Protein AF-C7N291-F1 (afdb_monomer)

Mean predicted aligned error: 10.82 Å

Sequence (152 aa):
MIVDETKTCSDINACLDSSVVAMRVAGKDEAHGIVRAGGRLFSVSFSIGKQPQLIVHPPACVATGARRSFVLGCAERCSKDPAWFGMWMDPKDGELVYNVRLSDVSTDSFDRAAKAAIEFLGKNWDEIIGLATAPAASDPEDDEVALLSTLF

Structure (mmCIF, N/CA/C/O backbone):
data_AF-C7N291-F1
#
_entry.id   AF-C7N291-F1
#
loop_
_atom_site.group_PDB
_atom_site.id
_atom_site.type_symbol
_atom_site.label_atom_id
_atom_site.label_alt_id
_atom_site.label_comp_id
_atom_site.label_asym_id
_atom_site.label_entity_id
_atom_site.label_seq_id
_atom_site.pdbx_PDB_ins_code
_atom_site.Cartn_x
_atom_site.Cartn_y
_atom_site.Cartn_z
_atom_site.occupancy
_atom_site.B_iso_or_equiv
_atom_site.auth_seq_id
_atom_site.auth_comp_id
_atom_site.auth_asym_id
_atom_site.auth_atom_id
_atom_site.pdbx_PDB_model_num
ATOM 1 N N . MET A 1 1 ? 28.784 1.169 -8.591 1.00 37.38 1 MET A N 1
ATOM 2 C CA . MET A 1 1 ? 27.499 0.464 -8.432 1.00 37.38 1 MET A CA 1
ATOM 3 C C . MET A 1 1 ? 26.706 0.760 -9.688 1.00 37.38 1 MET A C 1
ATOM 5 O O . MET A 1 1 ? 26.359 1.913 -9.900 1.00 37.38 1 MET A O 1
ATOM 9 N N . ILE A 1 2 ? 26.605 -0.210 -10.593 1.00 30.62 2 ILE A N 1
ATOM 10 C CA . ILE A 1 2 ? 25.926 -0.022 -11.878 1.00 30.62 2 ILE A CA 1
ATOM 11 C C . ILE A 1 2 ? 24.445 -0.250 -11.595 1.00 30.62 2 ILE A C 1
ATOM 13 O O . ILE A 1 2 ? 24.055 -1.359 -11.243 1.00 30.62 2 ILE A O 1
ATOM 17 N N . VAL A 1 3 ? 23.661 0.823 -11.644 1.00 33.88 3 VAL A N 1
ATOM 18 C CA . VAL A 1 3 ? 22.203 0.726 -11.700 1.00 33.88 3 VAL A CA 1
ATOM 19 C C . VAL A 1 3 ? 21.897 0.150 -13.075 1.00 33.88 3 VAL A C 1
ATOM 21 O O . VAL A 1 3 ? 22.316 0.716 -14.083 1.00 33.88 3 VAL A O 1
ATOM 24 N N . ASP A 1 4 ? 21.265 -1.015 -13.122 1.00 42.97 4 ASP A N 1
ATOM 25 C CA . ASP A 1 4 ? 20.833 -1.603 -14.384 1.00 42.97 4 ASP A CA 1
ATOM 26 C C . ASP A 1 4 ? 19.621 -0.808 -14.896 1.00 42.97 4 ASP A C 1
ATOM 28 O O . ASP A 1 4 ? 18.485 -1.029 -14.484 1.00 42.97 4 ASP A O 1
ATOM 32 N N . GLU A 1 5 ? 19.880 0.191 -15.744 1.00 45.38 5 GLU A N 1
ATOM 33 C CA . GLU A 1 5 ? 18.881 1.122 -16.291 1.00 45.38 5 GLU A CA 1
ATOM 34 C C . GLU A 1 5 ? 17.946 0.486 -17.338 1.00 45.38 5 GLU A C 1
ATOM 36 O O . GLU A 1 5 ? 17.142 1.196 -17.956 1.00 45.38 5 GLU A O 1
ATOM 41 N N . THR A 1 6 ? 18.062 -0.822 -17.590 1.00 51.16 6 THR A N 1
ATOM 42 C CA . THR A 1 6 ? 17.288 -1.519 -18.628 1.00 51.16 6 THR A CA 1
ATOM 43 C C . THR A 1 6 ? 15.937 -2.042 -18.151 1.00 51.16 6 THR A C 1
ATOM 45 O O . THR A 1 6 ? 15.096 -2.383 -18.984 1.00 51.16 6 THR A O 1
ATOM 48 N N . LYS A 1 7 ? 15.694 -2.071 -16.837 1.00 58.19 7 LYS A N 1
ATOM 49 C CA . LYS A 1 7 ? 14.471 -2.651 -16.279 1.00 58.19 7 LYS A CA 1
ATOM 50 C C . LYS A 1 7 ? 13.306 -1.676 -16.248 1.00 58.19 7 LYS A C 1
ATOM 52 O O . LYS A 1 7 ? 13.477 -0.477 -16.044 1.00 58.19 7 LYS A O 1
ATOM 57 N N . THR A 1 8 ? 12.116 -2.219 -16.487 1.00 63.44 8 THR A N 1
ATOM 58 C CA . THR A 1 8 ? 10.865 -1.460 -16.615 1.00 63.44 8 THR A CA 1
ATOM 59 C C . THR A 1 8 ? 9.804 -2.042 -15.694 1.00 63.44 8 THR A C 1
ATOM 61 O O . THR A 1 8 ? 9.931 -3.160 -15.199 1.00 63.44 8 THR A O 1
ATOM 64 N N . CYS A 1 9 ? 8.688 -1.341 -15.527 1.00 62.47 9 CYS A N 1
ATOM 65 C CA . CYS A 1 9 ? 7.510 -1.867 -14.837 1.00 62.47 9 CYS A CA 1
ATOM 66 C C . CYS A 1 9 ? 7.000 -3.234 -15.314 1.00 62.47 9 CYS A C 1
ATOM 68 O O . CYS A 1 9 ? 6.272 -3.902 -14.581 1.00 62.47 9 CYS A O 1
ATOM 70 N N . SER A 1 10 ? 7.386 -3.669 -16.511 1.00 63.78 10 SER A N 1
ATOM 71 C CA . SER A 1 10 ? 7.074 -5.005 -17.018 1.00 63.78 10 SER A CA 1
ATOM 72 C C . SER A 1 10 ? 7.702 -6.119 -16.165 1.00 63.78 10 SER A C 1
ATOM 74 O O . SER A 1 10 ? 7.092 -7.175 -16.013 1.00 63.78 10 SER A O 1
ATOM 76 N N . ASP A 1 11 ? 8.871 -5.876 -15.560 1.00 64.69 11 ASP A N 1
ATOM 77 C CA . ASP A 1 11 ? 9.597 -6.856 -14.739 1.00 64.69 11 ASP A CA 1
ATOM 78 C C . ASP A 1 11 ? 8.933 -7.076 -13.369 1.00 64.69 11 ASP A C 1
ATOM 80 O O . ASP A 1 11 ? 8.936 -8.188 -12.842 1.00 64.69 11 ASP A O 1
ATOM 84 N N . ILE A 1 12 ? 8.277 -6.040 -12.831 1.00 63.50 12 ILE A N 1
ATOM 85 C CA . ILE A 1 12 ? 7.491 -6.125 -11.589 1.00 63.50 12 ILE A CA 1
ATOM 86 C C . ILE A 1 12 ? 6.303 -7.079 -11.758 1.00 63.50 12 ILE A C 1
ATOM 88 O O . ILE A 1 12 ? 5.959 -7.809 -10.825 1.00 63.50 12 ILE A O 1
ATOM 92 N N . ASN A 1 13 ? 5.692 -7.106 -12.950 1.00 60.38 13 ASN A N 1
ATOM 93 C CA . ASN A 1 13 ? 4.517 -7.937 -13.214 1.00 60.38 13 ASN A CA 1
ATOM 94 C C . ASN A 1 13 ? 4.821 -9.418 -12.965 1.00 60.38 13 ASN A C 1
ATOM 96 O O . ASN A 1 13 ? 4.105 -10.084 -12.226 1.00 60.38 13 ASN A O 1
ATOM 100 N N . ALA A 1 14 ? 5.949 -9.894 -13.497 1.00 62.25 14 ALA A N 1
ATOM 101 C CA . ALA A 1 14 ? 6.369 -11.286 -13.377 1.00 62.25 14 ALA A CA 1
ATOM 102 C C . ALA A 1 14 ? 6.622 -11.720 -11.919 1.00 62.25 14 ALA A C 1
ATOM 104 O O . ALA A 1 14 ? 6.485 -12.896 -11.589 1.00 62.25 14 ALA A O 1
ATOM 105 N N . CYS A 1 15 ? 6.982 -10.791 -11.025 1.00 64.12 15 CYS A N 1
ATOM 106 C CA . CYS A 1 15 ? 7.278 -11.104 -9.625 1.00 64.12 15 CYS A CA 1
ATOM 107 C C . CYS A 1 15 ? 6.045 -11.037 -8.708 1.00 64.12 15 CYS A C 1
ATOM 109 O O . CYS A 1 15 ? 5.976 -11.744 -7.694 1.00 64.12 15 CYS A O 1
ATOM 111 N N . LEU A 1 16 ? 5.074 -10.190 -9.058 1.00 68.62 16 LEU A N 1
ATOM 112 C CA . LEU A 1 16 ? 3.819 -10.011 -8.329 1.00 68.62 16 LEU A CA 1
ATOM 113 C C . LEU A 1 16 ? 2.653 -10.810 -8.930 1.00 68.62 16 LEU A C 1
ATOM 115 O O . LEU A 1 16 ? 1.523 -10.629 -8.486 1.00 68.62 16 LEU A O 1
ATOM 119 N N . ASP A 1 17 ? 2.910 -11.690 -9.898 1.00 67.62 17 ASP A N 1
ATOM 120 C CA . ASP A 1 17 ? 1.922 -12.382 -10.745 1.00 67.62 17 ASP A CA 1
ATOM 121 C C . ASP A 1 17 ? 0.740 -13.008 -9.972 1.00 67.62 17 ASP A C 1
ATOM 123 O O . ASP A 1 17 ? -0.398 -12.990 -10.430 1.00 67.62 17 ASP A O 1
ATOM 127 N N . SER A 1 18 ? 0.963 -13.517 -8.753 1.00 70.25 18 SER A N 1
ATOM 128 C CA . SER A 1 18 ? -0.109 -14.090 -7.917 1.00 70.25 18 SER A CA 1
ATOM 129 C C . SER A 1 18 ? -1.033 -13.052 -7.269 1.00 70.25 18 SER A C 1
ATOM 131 O O . SER A 1 18 ? -2.147 -13.370 -6.850 1.00 70.25 18 SER A O 1
ATOM 133 N N . SER A 1 19 ? -0.548 -11.824 -7.124 1.00 75.44 19 SER A N 1
ATOM 134 C CA . SER A 1 19 ? -1.240 -10.700 -6.500 1.00 75.44 19 SER A CA 1
ATOM 135 C C . SER A 1 19 ? -1.710 -9.674 -7.524 1.00 75.44 19 SER A C 1
ATOM 137 O O . SER A 1 19 ? -2.626 -8.928 -7.220 1.00 75.44 19 SER A O 1
ATOM 139 N N . VAL A 1 20 ? -1.156 -9.602 -8.732 1.00 75.94 20 VAL A N 1
ATOM 140 C CA . VAL A 1 20 ? -1.610 -8.645 -9.751 1.00 75.94 20 VAL A CA 1
ATOM 141 C C . VAL A 1 20 ? -2.819 -9.208 -10.490 1.00 75.94 20 VAL A C 1
ATOM 143 O O . VAL A 1 20 ? -2.780 -10.292 -11.057 1.00 75.94 20 VAL A O 1
ATOM 146 N N . VAL A 1 21 ? -3.921 -8.459 -10.489 1.00 80.81 21 VAL A N 1
ATOM 147 C CA . VAL A 1 21 ? -5.139 -8.805 -11.241 1.00 80.81 21 VAL A CA 1
ATOM 148 C C . VAL A 1 21 ? -5.138 -8.137 -12.608 1.00 80.81 21 VAL A C 1
ATOM 150 O O . VAL A 1 21 ? -5.545 -8.735 -13.599 1.00 80.81 21 VAL A O 1
ATOM 153 N N . ALA A 1 22 ? -4.685 -6.889 -12.659 1.00 80.19 22 ALA A N 1
ATOM 154 C CA . ALA A 1 22 ? -4.495 -6.148 -13.893 1.00 80.19 22 ALA A CA 1
ATOM 155 C C . ALA A 1 22 ? -3.393 -5.119 -13.677 1.00 80.19 22 ALA A C 1
ATOM 157 O O . ALA A 1 22 ? -3.367 -4.461 -12.642 1.00 80.19 22 ALA A O 1
ATOM 158 N N . MET A 1 23 ? -2.514 -4.933 -14.653 1.00 80.25 23 MET A N 1
ATOM 159 C CA . MET A 1 23 ? -1.528 -3.862 -14.612 1.00 80.25 23 MET A CA 1
ATOM 160 C C . MET A 1 23 ? -1.349 -3.272 -16.002 1.00 80.25 23 MET A C 1
ATOM 162 O O . MET A 1 23 ? -1.309 -3.981 -17.006 1.00 80.25 23 MET A O 1
ATOM 166 N N . ARG A 1 24 ? -1.254 -1.949 -16.049 1.00 79.88 24 ARG A N 1
ATOM 167 C CA . ARG A 1 24 ? -0.950 -1.161 -17.229 1.00 79.88 24 ARG A CA 1
ATOM 168 C C . ARG A 1 24 ? 0.319 -0.375 -16.949 1.00 79.88 24 ARG A C 1
ATOM 170 O O . ARG A 1 24 ? 0.350 0.478 -16.066 1.00 79.88 24 ARG A O 1
ATOM 177 N N . VAL A 1 25 ? 1.343 -0.635 -17.748 1.00 79.12 25 VAL A N 1
ATOM 178 C CA . VAL A 1 25 ? 2.558 0.179 -17.760 1.00 79.12 25 VAL A CA 1
ATOM 179 C C . VAL A 1 25 ? 2.207 1.559 -18.325 1.00 79.12 25 VAL A C 1
ATOM 181 O O . VAL A 1 25 ? 1.646 1.657 -19.420 1.00 79.12 25 VAL A O 1
ATOM 184 N N . ALA A 1 26 ? 2.479 2.611 -17.554 1.00 76.56 26 ALA A N 1
ATOM 185 C CA . ALA A 1 26 ? 2.226 4.003 -17.926 1.00 76.56 26 ALA A CA 1
ATOM 186 C C . ALA A 1 26 ? 3.486 4.705 -18.446 1.00 76.56 26 ALA A C 1
ATOM 188 O O . ALA A 1 26 ? 3.387 5.643 -19.235 1.00 76.56 26 ALA A O 1
ATOM 189 N N . GLY A 1 27 ? 4.666 4.211 -18.068 1.00 74.88 27 GLY A N 1
ATOM 190 C CA . GLY A 1 27 ? 5.954 4.704 -18.537 1.00 74.88 27 GLY A CA 1
ATOM 191 C C . GLY A 1 27 ? 7.089 3.737 -18.213 1.00 74.88 27 GLY A C 1
ATOM 192 O O . GLY A 1 27 ? 6.856 2.595 -17.826 1.00 74.88 27 GLY A O 1
ATOM 193 N N . LYS A 1 28 ? 8.334 4.201 -18.368 1.00 72.12 28 LYS A N 1
ATOM 194 C CA . LYS A 1 28 ? 9.521 3.394 -18.041 1.00 72.12 28 LYS A CA 1
ATOM 195 C C . LYS A 1 28 ? 9.544 2.999 -16.556 1.00 72.12 28 LYS A C 1
ATOM 197 O O . LYS A 1 28 ? 9.825 1.845 -16.241 1.00 72.12 28 LYS A O 1
ATOM 202 N N . ASP A 1 29 ? 9.159 3.943 -15.699 1.00 75.19 29 ASP A N 1
ATOM 203 C CA . ASP A 1 29 ? 9.304 3.849 -14.245 1.00 75.19 29 ASP A CA 1
ATOM 204 C C . ASP A 1 29 ? 7.959 3.883 -13.502 1.00 75.19 29 ASP A C 1
ATOM 206 O O . ASP A 1 29 ? 7.951 3.958 -12.277 1.00 75.19 29 ASP A O 1
ATOM 210 N N . GLU A 1 30 ? 6.825 3.856 -14.212 1.00 81.19 30 GLU A N 1
ATOM 211 C CA . GLU A 1 30 ? 5.495 3.927 -13.598 1.00 81.19 30 GLU A CA 1
ATOM 212 C C . GLU A 1 30 ? 4.501 2.920 -14.194 1.00 81.19 30 GLU A C 1
ATOM 214 O O . GLU A 1 30 ? 4.391 2.751 -15.416 1.00 81.19 30 GLU A O 1
ATOM 219 N N . ALA A 1 31 ? 3.739 2.273 -13.312 1.00 82.62 31 ALA A N 1
ATOM 220 C CA . ALA A 1 31 ? 2.632 1.393 -13.657 1.00 82.62 31 ALA A CA 1
ATOM 221 C C . ALA A 1 31 ? 1.418 1.671 -12.786 1.00 82.62 31 ALA A C 1
ATOM 223 O O . ALA A 1 31 ? 1.551 1.938 -11.597 1.00 82.62 31 ALA A O 1
ATOM 224 N N . HIS A 1 32 ? 0.233 1.494 -13.353 1.00 84.75 32 HIS A N 1
ATOM 225 C CA . HIS A 1 32 ? -1.019 1.507 -12.605 1.00 84.75 32 HIS A CA 1
ATOM 226 C C . HIS A 1 32 ? -1.664 0.139 -12.689 1.00 84.75 32 HIS A C 1
ATOM 228 O O . HIS A 1 32 ? -1.626 -0.511 -13.735 1.00 84.75 32 HIS A O 1
ATOM 234 N N . GLY A 1 33 ? -2.289 -0.311 -11.614 1.00 86.25 33 GLY A N 1
ATOM 235 C CA . GLY A 1 33 ? -2.875 -1.633 -11.600 1.00 86.25 33 GLY A CA 1
ATOM 236 C C . GLY A 1 33 ? -3.873 -1.860 -10.489 1.00 86.25 33 GLY A C 1
ATOM 237 O O . GLY A 1 33 ? -4.130 -1.013 -9.638 1.00 86.25 33 GLY A O 1
ATOM 238 N N . ILE A 1 34 ? -4.434 -3.057 -10.534 1.00 86.12 34 ILE A N 1
ATOM 239 C CA . ILE A 1 34 ? -5.277 -3.624 -9.506 1.00 86.12 34 ILE A CA 1
ATOM 240 C C . ILE A 1 34 ? -4.527 -4.811 -8.930 1.00 86.12 34 ILE A C 1
ATOM 242 O O . ILE A 1 34 ? -4.199 -5.758 -9.652 1.00 86.12 34 ILE A O 1
ATOM 246 N N . VAL A 1 35 ? -4.290 -4.774 -7.625 1.00 86.25 35 VAL A N 1
ATOM 247 C CA . VAL A 1 35 ? -3.681 -5.881 -6.887 1.00 86.25 35 VAL A CA 1
ATOM 248 C C . VAL A 1 35 ? -4.690 -6.519 -5.948 1.00 86.25 35 VAL A C 1
ATOM 250 O O . VAL A 1 35 ? -5.603 -5.866 -5.447 1.00 86.25 35 VAL A O 1
ATOM 253 N N . ARG A 1 36 ? -4.523 -7.815 -5.711 1.00 86.25 36 ARG A N 1
ATOM 254 C CA . ARG A 1 36 ? -5.237 -8.620 -4.741 1.00 86.25 36 ARG A CA 1
ATOM 255 C C . ARG A 1 36 ? -4.356 -8.837 -3.515 1.00 86.25 36 ARG A C 1
ATOM 257 O O . ARG A 1 36 ? -3.298 -9.456 -3.612 1.00 86.25 36 ARG A O 1
ATOM 264 N N . ALA A 1 37 ? -4.834 -8.393 -2.358 1.00 84.19 37 ALA A N 1
ATOM 265 C CA . ALA A 1 37 ? -4.172 -8.584 -1.067 1.00 84.19 37 ALA A CA 1
ATOM 266 C C . ALA A 1 37 ? -5.202 -8.924 0.017 1.00 84.19 37 ALA A C 1
ATOM 268 O O . ALA A 1 37 ? -6.282 -8.343 0.052 1.00 84.19 37 ALA A O 1
ATOM 269 N N . GLY A 1 38 ? -4.925 -9.905 0.882 1.00 82.38 38 GLY A N 1
ATOM 270 C CA . GLY A 1 38 ? -5.877 -10.294 1.939 1.00 82.38 38 GLY A CA 1
ATOM 271 C C . GLY A 1 38 ? -7.292 -10.629 1.425 1.00 82.38 38 GLY A C 1
ATOM 272 O O . GLY A 1 38 ? -8.276 -10.344 2.096 1.00 82.38 38 GLY A O 1
ATOM 273 N N . GLY A 1 39 ? -7.413 -11.156 0.198 1.00 84.25 39 GLY A N 1
ATOM 274 C CA . GLY A 1 39 ? -8.701 -11.458 -0.448 1.00 84.25 39 GLY A CA 1
ATOM 275 C C . GLY A 1 39 ? -9.435 -10.263 -1.078 1.00 84.25 39 GLY A C 1
ATOM 276 O O . GLY A 1 39 ? -10.474 -10.465 -1.706 1.00 84.25 39 GLY A O 1
ATOM 277 N N . ARG A 1 40 ? -8.896 -9.045 -0.974 1.00 85.62 40 ARG A N 1
ATOM 278 C CA . ARG A 1 40 ? -9.498 -7.789 -1.458 1.00 85.62 40 ARG A CA 1
ATOM 279 C C . ARG A 1 40 ? -8.768 -7.248 -2.679 1.00 85.62 40 ARG A C 1
ATOM 281 O O . ARG A 1 40 ? -7.641 -7.657 -2.930 1.00 85.62 40 ARG A O 1
ATOM 288 N N . LEU A 1 41 ? -9.411 -6.349 -3.424 1.00 86.81 41 LEU A N 1
ATOM 289 C CA . LEU A 1 41 ? -8.834 -5.674 -4.590 1.00 86.81 41 LEU A CA 1
ATOM 290 C C . LEU A 1 41 ? -8.538 -4.209 -4.274 1.00 86.81 41 LEU A C 1
ATOM 292 O O . LEU A 1 41 ? -9.373 -3.533 -3.676 1.00 86.81 41 LEU A O 1
ATOM 296 N N . PHE A 1 42 ? -7.382 -3.728 -4.723 1.00 83.38 42 PHE A N 1
ATOM 297 C CA . PHE A 1 42 ? -6.896 -2.372 -4.473 1.00 83.38 42 PHE A CA 1
ATOM 298 C C . PHE A 1 42 ? -6.422 -1.752 -5.777 1.00 83.38 42 PHE A C 1
ATOM 300 O O . PHE A 1 42 ? -5.697 -2.405 -6.527 1.00 83.38 42 PHE A O 1
ATOM 307 N N . SER A 1 43 ? -6.797 -0.497 -6.016 1.00 86.62 43 SER A N 1
ATOM 308 C CA . SER A 1 43 ? -6.217 0.308 -7.090 1.00 86.62 43 SER A CA 1
ATOM 309 C C . SER A 1 43 ? -4.904 0.907 -6.607 1.00 86.62 43 SER A C 1
ATOM 311 O O . SER A 1 43 ? -4.865 1.551 -5.557 1.00 86.62 43 SER A O 1
ATOM 313 N N . VAL A 1 44 ? -3.833 0.695 -7.364 1.00 85.88 44 VAL A N 1
ATOM 314 C CA . VAL A 1 44 ? -2.483 1.097 -6.973 1.00 85.88 44 VAL A CA 1
ATOM 315 C C . VAL A 1 44 ? -1.686 1.663 -8.145 1.00 85.88 44 VAL A C 1
ATOM 317 O O . VAL A 1 44 ? -1.898 1.276 -9.295 1.00 85.88 44 VAL A O 1
ATOM 320 N N . SER A 1 45 ? -0.733 2.541 -7.844 1.00 86.00 45 SER A N 1
ATOM 321 C CA . SER A 1 45 ? 0.363 2.901 -8.745 1.00 86.00 45 SER A CA 1
ATOM 322 C C . SER A 1 45 ? 1.688 2.425 -8.163 1.00 86.00 45 SER A C 1
ATOM 324 O O . SER A 1 45 ? 1.951 2.592 -6.974 1.00 86.00 45 SER A O 1
ATOM 326 N N . PHE A 1 46 ? 2.541 1.866 -9.008 1.00 80.69 46 PHE A N 1
ATOM 327 C CA . PHE A 1 46 ? 3.916 1.521 -8.684 1.00 80.69 46 PHE A CA 1
ATOM 328 C C . PHE A 1 46 ? 4.843 2.512 -9.373 1.00 80.69 46 PHE A C 1
ATOM 330 O O . PHE A 1 46 ? 4.776 2.660 -10.593 1.00 80.69 46 PHE A O 1
ATOM 337 N N . SER A 1 47 ? 5.728 3.141 -8.603 1.00 79.50 47 SER A N 1
ATOM 338 C CA . SER A 1 47 ? 6.826 3.956 -9.123 1.00 79.50 47 SER A CA 1
ATOM 339 C C . SER A 1 47 ? 8.161 3.281 -8.812 1.00 79.50 47 SER A C 1
ATOM 341 O O . SER A 1 47 ? 8.383 2.856 -7.679 1.00 79.50 47 SER A O 1
ATOM 343 N N . ILE A 1 48 ? 9.041 3.176 -9.812 1.00 71.31 48 ILE A N 1
ATOM 344 C CA . ILE A 1 48 ? 10.380 2.551 -9.755 1.00 71.31 48 ILE A CA 1
ATOM 345 C C . ILE A 1 48 ? 11.490 3.610 -9.856 1.00 71.31 48 ILE A C 1
ATOM 347 O O . ILE A 1 48 ? 12.646 3.295 -10.122 1.00 71.31 48 ILE A O 1
ATOM 351 N N . GLY A 1 49 ? 11.162 4.892 -9.671 1.00 66.5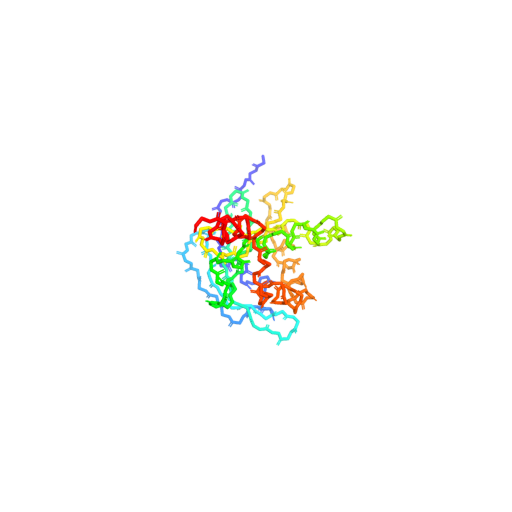6 49 GLY A N 1
ATOM 352 C CA . GLY A 1 49 ? 12.158 5.963 -9.687 1.00 66.56 49 GLY A CA 1
ATOM 353 C C . GLY A 1 49 ? 13.240 5.802 -8.602 1.00 66.56 49 GLY A C 1
ATOM 354 O O . GLY A 1 49 ? 13.369 4.779 -7.934 1.00 66.56 49 GLY A O 1
ATOM 355 N N . LYS A 1 50 ? 14.016 6.866 -8.348 1.00 65.12 50 LYS A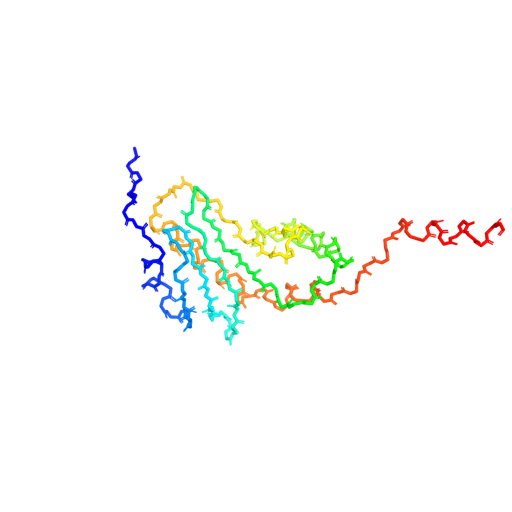 N 1
ATOM 356 C CA . LYS A 1 50 ? 15.112 6.853 -7.347 1.00 65.12 50 LYS A CA 1
ATOM 357 C C . LYS A 1 50 ? 14.700 6.336 -5.960 1.00 65.12 50 LYS A C 1
ATOM 359 O O . LYS A 1 50 ? 15.555 5.871 -5.212 1.00 65.12 50 LYS A O 1
ATOM 364 N N . GLN A 1 51 ? 13.423 6.464 -5.611 1.00 69.44 51 GLN A N 1
ATOM 365 C CA . GLN A 1 51 ? 12.817 5.835 -4.446 1.00 69.44 51 GLN A CA 1
ATOM 366 C C . GLN A 1 51 ? 11.544 5.130 -4.900 1.00 69.44 51 GLN A C 1
ATOM 368 O O . GLN A 1 51 ? 10.627 5.818 -5.353 1.00 69.44 51 GLN A O 1
ATOM 373 N N . PRO A 1 52 ? 11.469 3.800 -4.795 1.00 71.12 52 PRO A N 1
ATOM 374 C CA . PRO A 1 52 ? 10.258 3.098 -5.157 1.00 71.12 52 PRO A CA 1
ATOM 375 C C . PRO A 1 52 ? 9.135 3.347 -4.173 1.00 71.12 52 PRO A C 1
ATOM 377 O O . PRO A 1 52 ? 9.337 3.441 -2.960 1.00 71.12 52 PRO A O 1
ATOM 380 N N . GLN A 1 53 ? 7.936 3.443 -4.725 1.00 77.69 53 GLN A N 1
ATOM 381 C CA . GLN A 1 53 ? 6.740 3.794 -3.981 1.00 77.69 53 GLN A CA 1
ATOM 382 C C . GLN A 1 53 ? 5.578 2.938 -4.464 1.00 77.69 53 GLN A C 1
ATOM 384 O O . GLN A 1 53 ? 5.404 2.733 -5.669 1.00 77.69 53 GLN A O 1
ATOM 389 N N . LEU A 1 54 ? 4.785 2.458 -3.507 1.00 80.50 54 LEU A N 1
ATOM 390 C CA . LEU A 1 54 ? 3.451 1.948 -3.771 1.00 80.50 54 LEU A CA 1
ATOM 391 C C . LEU A 1 54 ? 2.461 3.030 -3.367 1.00 80.50 54 LEU A C 1
ATOM 393 O O . LEU A 1 54 ? 2.319 3.349 -2.189 1.00 80.50 54 LEU A O 1
ATOM 397 N N . ILE A 1 55 ? 1.774 3.585 -4.348 1.00 83.94 55 ILE A N 1
ATOM 398 C CA . ILE A 1 55 ? 0.705 4.544 -4.130 1.00 83.94 55 ILE A CA 1
ATOM 399 C C . ILE A 1 55 ? -0.594 3.758 -4.141 1.00 83.94 55 ILE A C 1
ATOM 401 O O . ILE A 1 55 ? -0.893 3.046 -5.096 1.00 83.94 55 ILE A O 1
ATOM 405 N N . VAL A 1 56 ? -1.359 3.865 -3.068 1.00 80.62 56 VA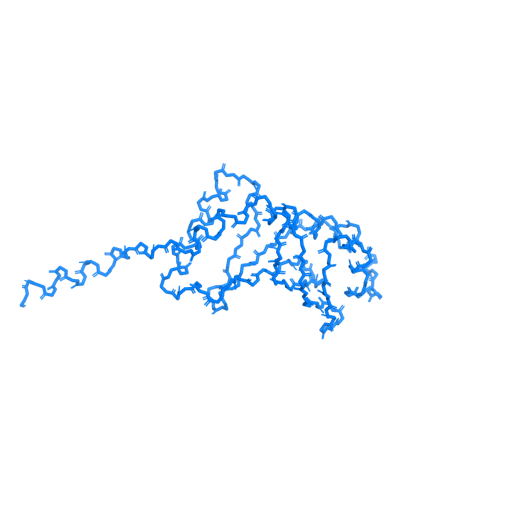L A N 1
ATOM 406 C CA . VAL A 1 56 ? -2.681 3.273 -2.948 1.00 80.62 56 VAL A CA 1
ATOM 407 C C . VAL A 1 56 ? -3.692 4.380 -3.106 1.00 80.62 56 VAL A C 1
ATOM 409 O O . VAL A 1 56 ? -3.706 5.354 -2.353 1.00 80.62 56 VAL A O 1
ATOM 412 N N . HIS A 1 57 ? -4.566 4.196 -4.083 1.00 79.62 57 HIS A N 1
ATOM 413 C CA . HIS A 1 57 ? -5.668 5.110 -4.309 1.00 79.62 57 HIS A CA 1
ATOM 414 C C . HIS A 1 57 ? -6.776 4.727 -3.342 1.00 79.62 57 HIS A C 1
ATOM 416 O O . HIS A 1 57 ? -7.340 3.631 -3.483 1.00 79.62 57 HIS A O 1
ATOM 422 N N . PRO A 1 58 ? -7.088 5.559 -2.334 1.00 71.00 58 PRO A N 1
ATOM 423 C CA . PRO A 1 58 ? -8.243 5.277 -1.511 1.00 71.00 58 PRO A CA 1
ATOM 424 C C . PRO A 1 58 ? -9.500 5.269 -2.394 1.00 71.00 58 PRO A C 1
ATOM 426 O O . PRO A 1 58 ? -9.541 5.920 -3.446 1.00 71.00 58 PRO A O 1
ATOM 429 N N . PRO A 1 59 ? -10.561 4.555 -1.985 1.00 64.19 59 PRO A N 1
ATOM 430 C CA . PRO A 1 59 ? -11.872 4.788 -2.575 1.00 64.19 59 PRO A CA 1
ATOM 431 C C . PRO A 1 59 ? -12.189 6.287 -2.477 1.00 64.19 59 PRO A C 1
ATOM 433 O O . PRO A 1 59 ? -11.743 6.938 -1.534 1.00 64.19 59 PRO A O 1
ATOM 436 N N . ALA A 1 60 ? -12.940 6.821 -3.446 1.00 60.09 60 ALA A N 1
ATOM 437 C CA . ALA A 1 60 ? -13.148 8.252 -3.737 1.00 60.09 60 ALA A CA 1
ATOM 438 C C . ALA A 1 60 ? -13.663 9.159 -2.582 1.00 60.09 60 ALA A C 1
ATOM 440 O O . ALA A 1 60 ? -14.053 10.299 -2.816 1.00 60.09 60 ALA A O 1
ATOM 441 N N . CYS A 1 61 ? -13.694 8.673 -1.344 1.00 53.47 61 CYS A N 1
ATOM 442 C CA . CYS A 1 61 ? -14.471 9.180 -0.226 1.00 53.47 61 CYS A CA 1
ATOM 443 C C . CYS A 1 61 ? -13.661 9.841 0.901 1.00 53.47 61 CYS A C 1
ATOM 445 O O . CYS A 1 61 ? -14.277 10.207 1.900 1.00 53.47 61 CYS A O 1
ATOM 447 N N . VAL A 1 62 ? -12.336 10.032 0.801 1.00 62.59 62 VAL A N 1
ATOM 448 C CA . VAL A 1 62 ? -11.625 10.820 1.834 1.00 62.59 62 VAL A CA 1
ATOM 449 C C . VAL A 1 62 ? -11.921 12.302 1.615 1.00 62.59 62 VAL A C 1
ATOM 451 O O . VAL A 1 62 ? -11.219 13.001 0.879 1.00 62.59 62 VAL A O 1
ATOM 454 N N . ALA A 1 63 ? -13.010 12.771 2.227 1.00 61.03 63 ALA A N 1
ATOM 455 C CA . ALA A 1 63 ? -13.425 14.166 2.184 1.00 61.03 63 ALA A CA 1
ATOM 456 C C . ALA A 1 63 ? -12.270 15.078 2.623 1.00 61.03 63 ALA A C 1
ATOM 458 O O . ALA A 1 63 ? -11.554 14.766 3.574 1.00 61.03 63 ALA A O 1
ATOM 459 N N . THR A 1 64 ? -12.103 16.225 1.960 1.00 64.19 64 THR A N 1
ATOM 460 C CA . THR A 1 64 ? -10.995 17.162 2.216 1.00 64.19 64 THR A CA 1
ATOM 461 C C . THR A 1 64 ? -10.858 17.530 3.699 1.00 64.19 64 THR A C 1
ATOM 463 O O . THR A 1 64 ? -9.739 17.607 4.193 1.00 64.19 64 THR A O 1
ATOM 466 N N . GLY A 1 65 ? -11.974 17.660 4.430 1.00 63.19 65 GLY A N 1
ATOM 467 C CA . GLY A 1 65 ? -11.976 17.932 5.875 1.00 63.19 65 GLY A CA 1
ATOM 468 C C . GLY A 1 65 ? -11.513 16.763 6.758 1.00 63.19 65 GLY A C 1
ATOM 469 O O . GLY A 1 65 ? -10.964 16.988 7.827 1.00 63.19 65 GLY A O 1
ATOM 470 N N . ALA A 1 66 ? -11.649 15.513 6.304 1.00 68.75 66 ALA A N 1
ATOM 471 C CA . ALA A 1 66 ? -11.193 14.326 7.036 1.00 68.75 66 ALA A CA 1
ATOM 472 C C . ALA A 1 66 ? -9.714 13.988 6.764 1.00 68.75 66 ALA A C 1
ATOM 474 O O . ALA A 1 66 ? -9.118 13.187 7.485 1.00 68.75 66 ALA A O 1
ATOM 475 N N . ARG A 1 67 ? -9.088 14.622 5.756 1.00 72.44 67 ARG A N 1
ATOM 476 C CA . ARG A 1 67 ? -7.687 14.372 5.370 1.00 72.44 67 ARG A CA 1
ATOM 477 C C . ARG A 1 67 ? -6.715 14.612 6.525 1.00 72.44 67 ARG A C 1
ATOM 479 O O . ARG A 1 67 ? -5.816 13.803 6.734 1.00 72.44 67 ARG A O 1
ATOM 486 N N . ARG A 1 68 ? -6.903 15.695 7.290 1.00 72.62 68 ARG A N 1
ATOM 487 C CA . ARG A 1 68 ? -6.040 16.038 8.435 1.00 72.62 68 ARG A CA 1
ATOM 488 C C . ARG A 1 68 ? -6.144 14.986 9.541 1.00 72.62 68 ARG A C 1
ATOM 490 O O . ARG A 1 68 ? -5.117 14.476 9.980 1.00 72.62 68 ARG A O 1
ATOM 497 N N . SER A 1 69 ? -7.362 14.622 9.946 1.00 75.50 69 SER A N 1
ATOM 498 C CA . SER A 1 69 ? -7.600 13.588 10.965 1.00 75.50 69 SER A CA 1
ATOM 499 C C . SER A 1 69 ? -7.046 12.229 10.538 1.00 75.50 69 SER A C 1
ATOM 501 O O . SER A 1 69 ? -6.417 11.546 11.340 1.00 75.50 69 SER A O 1
ATOM 503 N N . PHE A 1 70 ? -7.205 11.868 9.265 1.00 76.81 70 PHE A N 1
ATOM 504 C CA . PHE A 1 70 ? -6.661 10.632 8.713 1.00 76.81 70 PHE A CA 1
ATOM 505 C C . PHE A 1 70 ? -5.124 10.606 8.738 1.00 76.81 70 PHE A C 1
ATOM 507 O O . PHE A 1 70 ? -4.539 9.645 9.234 1.00 76.81 70 PHE A O 1
ATOM 514 N N . VAL A 1 71 ? -4.459 11.684 8.294 1.00 76.44 71 VAL A N 1
ATOM 515 C CA . VAL A 1 71 ? -2.987 11.815 8.344 1.00 76.44 71 VAL A CA 1
ATOM 516 C C . VAL A 1 71 ? -2.471 11.695 9.775 1.00 76.44 71 VAL A C 1
ATOM 518 O O . VAL A 1 71 ? -1.505 10.972 10.021 1.00 76.44 71 VAL A O 1
ATOM 521 N N . LEU A 1 72 ? -3.115 12.383 10.722 1.00 78.12 72 LEU A N 1
ATOM 522 C CA . LEU A 1 72 ? -2.750 12.311 12.136 1.00 78.12 72 LEU A CA 1
ATOM 523 C C . LEU A 1 72 ? -2.967 10.905 12.702 1.00 78.12 72 LEU A C 1
ATOM 525 O O . LEU A 1 72 ? -2.094 10.410 13.408 1.00 78.12 72 LEU A O 1
ATOM 529 N N . GLY A 1 73 ? -4.066 10.239 12.343 1.00 80.50 73 GLY A N 1
ATOM 530 C CA . GLY A 1 73 ? -4.337 8.857 12.736 1.00 80.50 73 GLY A CA 1
ATOM 531 C C . GLY A 1 73 ? -3.273 7.886 12.225 1.00 80.50 73 GLY A C 1
ATOM 532 O O . GLY A 1 73 ? -2.760 7.073 12.993 1.00 80.50 73 GLY A O 1
ATOM 533 N N . CYS A 1 74 ? -2.861 8.021 10.960 1.00 78.38 74 CYS A N 1
ATOM 534 C CA . CYS A 1 74 ? -1.734 7.265 10.417 1.00 78.38 74 CYS A CA 1
ATOM 535 C C . CYS A 1 74 ? -0.438 7.561 11.186 1.00 78.38 74 CYS A C 1
ATOM 537 O O . CYS A 1 74 ? 0.239 6.627 11.601 1.00 78.38 74 CYS A O 1
ATOM 539 N N . ALA A 1 75 ? -0.105 8.832 11.433 1.00 76.56 75 ALA A N 1
ATOM 540 C CA . ALA A 1 75 ? 1.117 9.217 12.143 1.00 76.56 75 ALA A CA 1
ATOM 541 C C . ALA A 1 75 ? 1.150 8.700 13.592 1.00 76.56 75 ALA A C 1
ATOM 543 O O . ALA A 1 75 ? 2.168 8.175 14.051 1.00 76.56 75 ALA A O 1
ATOM 544 N N . GLU A 1 76 ? 0.029 8.798 14.307 1.00 83.38 76 GLU A N 1
ATOM 545 C CA . GLU A 1 76 ? -0.117 8.240 15.646 1.00 83.38 76 GLU A CA 1
ATOM 546 C C . GLU A 1 76 ? 0.059 6.719 15.614 1.00 83.38 76 GLU A C 1
ATOM 548 O O . GLU A 1 76 ? 0.761 6.163 16.465 1.00 83.38 76 GLU A O 1
ATOM 553 N N . ARG A 1 77 ? -0.505 6.038 14.610 1.00 83.75 77 ARG A N 1
ATOM 554 C CA . ARG A 1 77 ? -0.354 4.590 14.471 1.00 83.75 77 ARG A CA 1
ATOM 555 C C . ARG A 1 77 ? 1.090 4.193 14.187 1.00 83.75 77 ARG A C 1
ATOM 557 O O . ARG A 1 77 ? 1.602 3.333 14.896 1.00 83.75 77 ARG A O 1
ATOM 564 N N . CYS A 1 78 ? 1.775 4.895 13.284 1.00 80.62 78 CYS A N 1
ATOM 565 C CA . CYS A 1 78 ? 3.209 4.730 13.022 1.00 80.62 78 CYS A CA 1
ATOM 566 C C . CYS A 1 78 ? 4.066 4.874 14.288 1.00 80.62 78 CYS A C 1
ATOM 568 O O . CYS A 1 78 ? 5.098 4.218 14.410 1.00 80.62 78 CYS A O 1
ATOM 570 N N . SER A 1 79 ? 3.662 5.730 15.235 1.00 81.06 79 SER A N 1
ATOM 571 C CA . SER A 1 79 ? 4.399 5.915 16.493 1.00 81.06 79 SER A CA 1
ATOM 572 C C . SER A 1 79 ? 4.255 4.738 17.467 1.00 81.06 79 SER A C 1
ATOM 574 O O . SER A 1 79 ? 5.158 4.485 18.263 1.00 81.06 79 SER A O 1
ATOM 576 N N . LYS A 1 80 ? 3.127 4.018 17.405 1.00 84.88 80 LYS A N 1
ATOM 577 C CA . LYS A 1 80 ? 2.790 2.908 18.312 1.00 84.88 80 LYS A CA 1
ATOM 578 C C . LYS A 1 80 ? 3.137 1.546 17.722 1.00 84.88 80 LYS A C 1
ATOM 580 O O . LYS A 1 80 ? 3.480 0.634 18.467 1.00 84.88 80 LYS A O 1
ATOM 585 N N . ASP A 1 81 ? 3.037 1.419 16.405 1.00 82.56 81 ASP A N 1
ATOM 586 C CA . ASP A 1 81 ? 3.341 0.210 15.657 1.00 82.56 81 ASP A CA 1
ATOM 587 C C . ASP A 1 81 ? 4.345 0.530 14.541 1.00 82.56 81 ASP A C 1
ATOM 589 O O . ASP A 1 81 ? 3.979 1.131 13.525 1.00 82.56 81 ASP A O 1
ATOM 593 N N . PRO A 1 82 ? 5.613 0.103 14.692 1.00 73.62 82 PRO A N 1
ATOM 594 C CA . PRO A 1 82 ? 6.608 0.252 13.649 1.00 73.62 82 PRO A CA 1
ATOM 595 C C . PRO A 1 82 ? 6.167 -0.372 12.326 1.00 73.62 82 PRO A C 1
ATOM 597 O O . PRO A 1 82 ? 6.569 0.129 11.294 1.00 73.62 82 PRO A O 1
ATOM 600 N N . ALA A 1 83 ? 5.315 -1.401 12.285 1.00 77.00 83 ALA A N 1
ATOM 601 C CA . ALA A 1 83 ? 4.876 -1.978 11.012 1.00 77.00 83 ALA A CA 1
ATOM 602 C C . ALA A 1 83 ? 4.176 -0.959 10.087 1.00 77.00 83 ALA A C 1
ATOM 604 O O . ALA A 1 83 ? 4.178 -1.150 8.873 1.00 77.00 83 ALA A O 1
ATOM 605 N N . TRP A 1 84 ? 3.630 0.129 10.645 1.00 76.75 84 TRP A N 1
ATOM 606 C CA . TRP A 1 84 ? 3.031 1.244 9.908 1.00 76.75 84 TRP A CA 1
ATOM 607 C C . TRP A 1 84 ? 4.055 2.280 9.402 1.00 76.75 84 TRP A C 1
ATOM 609 O O . TRP A 1 84 ? 3.684 3.189 8.657 1.00 76.75 84 TRP A O 1
ATOM 619 N N . PHE A 1 85 ? 5.345 2.164 9.758 1.00 72.62 85 PHE A N 1
ATOM 620 C CA . PHE A 1 85 ? 6.383 3.089 9.292 1.00 72.62 85 PHE A CA 1
ATOM 621 C C . PHE A 1 85 ? 6.400 3.161 7.754 1.00 72.62 85 PHE A C 1
ATOM 623 O O . PHE A 1 85 ? 6.250 2.155 7.063 1.00 72.62 85 PHE A O 1
ATOM 630 N N . GLY A 1 86 ? 6.625 4.360 7.207 1.00 71.25 86 GLY A N 1
ATOM 631 C CA . GLY A 1 86 ? 6.722 4.563 5.756 1.00 71.25 86 GLY A CA 1
ATOM 632 C C . GLY A 1 86 ? 5.399 4.887 5.060 1.00 71.25 86 GLY A C 1
ATOM 633 O O . GLY A 1 86 ? 5.404 5.144 3.863 1.00 71.25 86 GLY A O 1
ATOM 634 N N . MET A 1 87 ? 4.282 4.952 5.785 1.00 75.19 87 MET A N 1
ATOM 635 C CA . MET A 1 87 ? 3.026 5.489 5.260 1.00 75.19 87 MET A CA 1
ATOM 636 C C . MET A 1 87 ? 2.944 7.002 5.423 1.00 75.19 87 MET A C 1
ATOM 638 O O . MET A 1 87 ? 3.162 7.532 6.513 1.00 75.19 87 MET A O 1
ATOM 642 N N . TRP A 1 88 ? 2.544 7.694 4.367 1.00 76.31 88 TRP A N 1
ATOM 643 C CA . TRP A 1 88 ? 2.066 9.070 4.445 1.00 76.31 88 TRP A CA 1
ATOM 644 C C . TRP A 1 88 ? 0.996 9.312 3.386 1.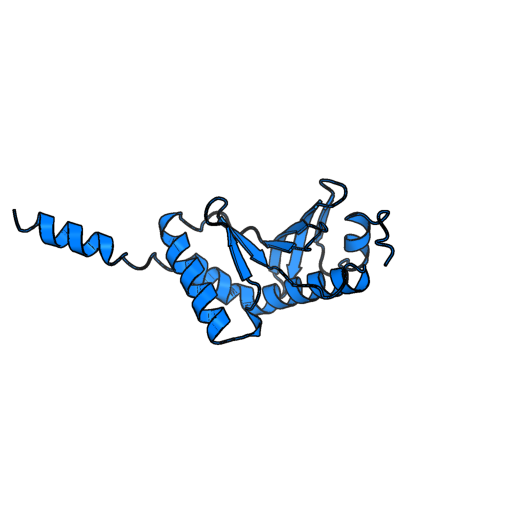00 76.31 88 TRP A C 1
ATOM 646 O O . TRP A 1 88 ? 0.866 8.544 2.441 1.00 76.31 88 TRP A O 1
ATOM 656 N N . MET A 1 89 ? 0.223 10.383 3.530 1.00 73.81 89 MET A N 1
ATOM 657 C CA . MET A 1 89 ? -0.767 10.771 2.528 1.00 73.81 89 MET A CA 1
ATOM 658 C C . MET A 1 89 ? -0.339 12.071 1.857 1.00 73.81 89 MET A C 1
ATOM 660 O O . MET A 1 89 ? 0.118 12.985 2.548 1.00 73.81 89 MET A O 1
ATOM 664 N N . ASP A 1 90 ? -0.505 12.169 0.538 1.00 71.44 90 ASP A N 1
ATOM 665 C CA . ASP A 1 90 ? -0.377 13.451 -0.148 1.00 71.44 90 ASP A CA 1
ATOM 666 C C . ASP A 1 90 ? -1.621 14.310 0.165 1.00 71.44 90 ASP A C 1
ATOM 668 O O . ASP A 1 90 ? -2.742 13.941 -0.207 1.00 71.44 90 ASP A O 1
ATOM 672 N N . PRO A 1 91 ? -1.477 15.449 0.869 1.00 60.94 91 PRO A N 1
ATOM 673 C CA . PRO A 1 91 ? -2.616 16.271 1.266 1.00 60.94 91 PRO A CA 1
ATOM 674 C C . PRO A 1 91 ? -3.330 16.920 0.073 1.00 60.94 91 PRO A C 1
ATOM 676 O O . PRO A 1 91 ? -4.504 17.280 0.196 1.00 60.94 91 PRO A O 1
ATOM 679 N N . LYS A 1 92 ? -2.647 17.072 -1.067 1.00 66.50 92 LYS A N 1
ATOM 680 C CA . LYS A 1 92 ? -3.177 17.672 -2.291 1.00 66.50 92 LYS A CA 1
ATOM 681 C C . LYS A 1 92 ? -4.012 16.656 -3.060 1.00 66.50 92 LYS A C 1
ATOM 683 O O . LYS A 1 92 ? -5.186 16.921 -3.335 1.00 66.50 92 LYS A O 1
ATOM 688 N N . ASP A 1 93 ? -3.447 15.479 -3.294 1.00 69.50 93 ASP A N 1
ATOM 689 C CA . ASP A 1 93 ? -4.037 14.484 -4.194 1.00 69.50 93 ASP A CA 1
ATOM 690 C C . ASP A 1 93 ? -4.876 13.429 -3.450 1.00 69.50 93 ASP A C 1
ATOM 692 O O . ASP A 1 93 ? -5.704 12.745 -4.046 1.00 69.50 93 ASP A O 1
ATOM 696 N N . GLY A 1 94 ? -4.780 13.379 -2.115 1.00 69.50 94 GLY A N 1
ATOM 697 C CA . GLY A 1 94 ? -5.551 12.454 -1.281 1.00 69.50 94 GLY A CA 1
ATOM 698 C C . GLY A 1 94 ? -5.110 11.002 -1.444 1.00 69.50 94 GLY A C 1
ATOM 699 O O . GLY A 1 94 ? -5.879 10.095 -1.146 1.00 69.50 94 GLY A O 1
ATOM 700 N N . GLU A 1 95 ? -3.894 10.781 -1.934 1.00 77.00 95 GLU A N 1
ATOM 701 C CA . GLU A 1 95 ? -3.337 9.458 -2.186 1.00 77.00 95 GLU A CA 1
ATOM 702 C C . GLU A 1 95 ? -2.582 8.951 -0.963 1.00 77.00 95 GLU A C 1
ATOM 704 O O . GLU A 1 95 ? -1.811 9.690 -0.344 1.00 77.00 95 GLU A O 1
ATOM 709 N N . LEU A 1 96 ? -2.772 7.676 -0.625 1.00 76.50 96 LEU A N 1
ATOM 710 C CA . LEU A 1 96 ? -2.023 7.031 0.441 1.00 76.50 96 LEU A CA 1
ATOM 711 C C . LEU A 1 96 ? -0.746 6.437 -0.146 1.00 76.50 96 LEU A C 1
ATOM 713 O O . LEU A 1 96 ? -0.778 5.448 -0.872 1.00 76.50 96 LEU A O 1
ATOM 717 N N . VAL A 1 97 ? 0.392 7.022 0.189 1.00 78.75 97 VAL A N 1
ATOM 718 C CA . VAL A 1 97 ? 1.694 6.591 -0.304 1.00 78.75 97 VAL A CA 1
ATOM 719 C C . VAL A 1 97 ? 2.357 5.713 0.745 1.00 78.75 97 VAL A C 1
ATOM 721 O O . VAL A 1 97 ? 2.636 6.139 1.866 1.00 78.75 97 VAL A O 1
ATOM 724 N N . TYR A 1 98 ? 2.642 4.473 0.364 1.00 79.19 98 TYR A N 1
ATOM 725 C CA . TYR A 1 98 ? 3.535 3.599 1.102 1.00 79.19 98 TYR A CA 1
ATOM 726 C C . TYR A 1 98 ? 4.935 3.703 0.501 1.00 79.19 98 TYR A C 1
ATOM 728 O O . TYR A 1 98 ? 5.207 3.256 -0.619 1.00 79.19 98 TYR A O 1
ATOM 736 N N . ASN A 1 99 ? 5.833 4.319 1.256 1.00 74.69 99 ASN A N 1
ATOM 737 C CA . ASN A 1 99 ? 7.228 4.469 0.904 1.00 74.69 99 ASN A CA 1
ATOM 738 C C . ASN A 1 99 ? 8.080 3.483 1.699 1.00 74.69 99 ASN A C 1
ATOM 740 O O . ASN A 1 99 ? 8.078 3.466 2.931 1.00 74.69 99 ASN A O 1
ATOM 744 N N . VAL A 1 100 ? 8.874 2.704 0.972 1.00 72.62 100 VAL A N 1
ATOM 745 C CA . VAL A 1 100 ? 9.907 1.861 1.562 1.00 72.62 100 VAL A CA 1
ATOM 746 C C . VAL A 1 100 ? 11.257 2.468 1.232 1.00 72.62 100 VAL A C 1
ATOM 748 O O . VAL A 1 100 ? 11.639 2.587 0.067 1.00 72.62 100 VAL A O 1
ATOM 751 N N . ARG A 1 101 ? 12.033 2.795 2.267 1.00 69.94 101 ARG A N 1
ATOM 752 C CA . ARG A 1 101 ? 13.444 3.128 2.076 1.00 69.94 101 ARG A CA 1
ATOM 753 C C . ARG A 1 101 ? 14.215 1.858 1.745 1.00 69.94 101 ARG A C 1
ATOM 755 O O . ARG A 1 101 ? 14.399 1.007 2.612 1.00 69.94 101 ARG A O 1
ATOM 762 N N . LEU A 1 102 ? 14.699 1.759 0.512 1.00 67.12 102 LEU A N 1
ATOM 763 C CA . LEU A 1 102 ? 15.636 0.708 0.129 1.00 67.12 102 LEU A CA 1
ATOM 764 C C . LEU A 1 102 ? 17.068 1.137 0.425 1.00 67.12 102 LEU A C 1
ATOM 766 O O . LEU A 1 102 ? 17.467 2.265 0.138 1.00 67.12 102 LEU A O 1
ATOM 770 N N . SER A 1 103 ? 17.842 0.217 0.996 1.00 65.38 103 SER A N 1
ATOM 771 C CA . SER A 1 103 ? 19.288 0.369 1.182 1.00 65.38 103 SER A CA 1
ATOM 772 C C . SER A 1 103 ? 20.059 0.335 -0.141 1.00 65.38 103 SER A C 1
ATOM 774 O O . SER A 1 103 ? 21.189 0.812 -0.205 1.00 65.38 103 SER A O 1
ATOM 776 N N . ASP A 1 104 ? 19.458 -0.232 -1.188 1.00 66.75 104 ASP A N 1
ATOM 777 C CA . ASP A 1 104 ? 20.030 -0.412 -2.516 1.00 66.75 104 ASP A CA 1
ATOM 778 C C . ASP A 1 104 ? 18.935 -0.435 -3.599 1.00 66.75 104 ASP A C 1
ATOM 780 O O . ASP A 1 104 ? 17.800 -0.842 -3.361 1.00 66.75 104 ASP A O 1
ATOM 784 N N 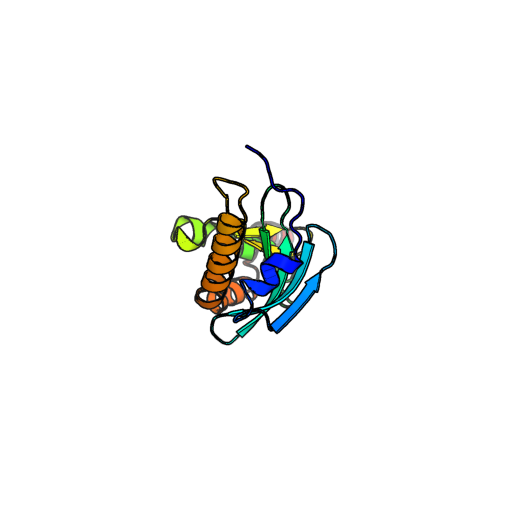. VAL A 1 105 ? 19.284 0.009 -4.807 1.00 62.09 105 VAL A N 1
ATOM 785 C CA . VAL A 1 105 ? 18.370 0.155 -5.957 1.00 62.09 105 VAL A CA 1
ATOM 786 C C . VAL A 1 105 ? 18.488 -1.080 -6.864 1.00 62.09 105 VAL A C 1
ATOM 788 O O . VAL A 1 105 ? 18.829 -0.976 -8.040 1.00 62.09 105 VAL A O 1
ATOM 791 N N . SER A 1 106 ? 18.320 -2.274 -6.290 1.00 65.00 106 SER A N 1
ATOM 792 C CA . SER A 1 106 ? 18.383 -3.557 -7.006 1.00 65.00 106 SER A CA 1
ATOM 793 C C . SER A 1 106 ? 16.987 -4.158 -7.188 1.00 65.00 106 SER A C 1
ATOM 795 O O . SER A 1 106 ? 16.127 -3.971 -6.329 1.00 65.00 106 SER A O 1
ATOM 797 N N . THR A 1 107 ? 16.757 -4.893 -8.290 1.00 61.00 107 THR A N 1
ATOM 798 C CA . THR A 1 107 ? 15.460 -5.553 -8.603 1.00 61.00 107 THR A CA 1
ATOM 799 C C . THR A 1 107 ? 14.906 -6.331 -7.409 1.00 61.00 107 THR A C 1
ATOM 801 O O . THR A 1 107 ? 13.748 -6.175 -7.043 1.00 61.00 107 THR A O 1
ATOM 804 N N . ASP A 1 108 ? 15.761 -7.095 -6.735 1.00 69.19 108 ASP A N 1
ATOM 805 C CA . ASP A 1 108 ? 15.364 -7.922 -5.596 1.00 69.19 108 ASP A CA 1
ATOM 806 C C . ASP A 1 108 ? 14.923 -7.077 -4.391 1.00 69.19 108 ASP A C 1
ATOM 808 O O . ASP A 1 108 ? 14.075 -7.488 -3.597 1.00 69.19 108 ASP A O 1
ATOM 812 N N . SER A 1 109 ? 15.489 -5.881 -4.220 1.00 69.38 109 SER A N 1
ATOM 813 C CA . SER A 1 109 ? 15.056 -4.937 -3.189 1.00 69.38 109 SER A CA 1
ATOM 814 C C . SER A 1 109 ? 13.721 -4.282 -3.547 1.00 69.38 109 SER A C 1
ATOM 816 O O . SER A 1 109 ? 12.877 -4.139 -2.663 1.00 69.38 109 SER A O 1
ATOM 818 N N . PHE A 1 110 ? 13.472 -3.987 -4.826 1.00 68.88 110 PHE A N 1
ATOM 819 C CA . PHE A 1 110 ? 12.168 -3.512 -5.304 1.00 68.88 110 PHE A CA 1
ATOM 820 C C . PHE A 1 110 ? 11.063 -4.552 -5.110 1.00 68.88 110 PHE A C 1
ATOM 822 O O . PHE A 1 110 ? 10.014 -4.247 -4.543 1.00 68.88 110 PHE A O 1
ATOM 829 N N . ASP A 1 111 ? 11.315 -5.792 -5.515 1.00 72.75 111 ASP A N 1
ATOM 830 C CA . ASP A 1 111 ? 10.348 -6.883 -5.418 1.00 72.75 111 ASP A CA 1
ATOM 831 C C . ASP A 1 111 ? 9.963 -7.171 -3.966 1.00 72.75 111 ASP A C 1
ATOM 833 O O . ASP A 1 111 ? 8.788 -7.366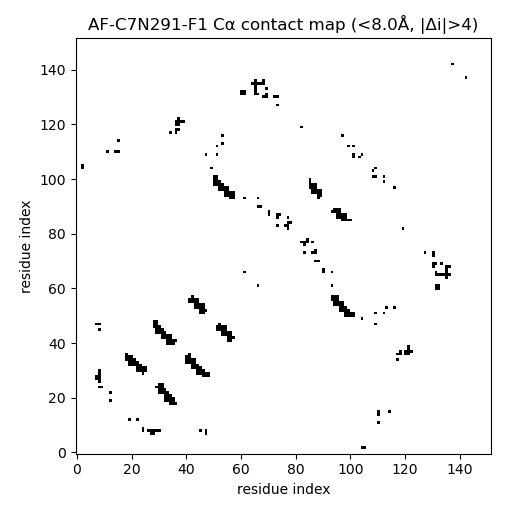 -3.641 1.00 72.75 111 ASP A O 1
ATOM 837 N N . ARG A 1 112 ? 10.951 -7.155 -3.064 1.00 75.88 112 ARG A N 1
ATOM 838 C CA . ARG A 1 112 ? 10.714 -7.290 -1.622 1.00 75.88 112 ARG A CA 1
ATOM 839 C C . ARG A 1 112 ? 9.892 -6.130 -1.074 1.00 75.88 112 ARG A C 1
ATOM 841 O O . ARG A 1 112 ? 8.990 -6.371 -0.276 1.00 75.88 112 ARG A O 1
ATOM 848 N N . ALA A 1 113 ? 10.160 -4.903 -1.516 1.00 75.81 113 ALA A N 1
ATOM 849 C CA . ALA A 1 113 ? 9.415 -3.721 -1.096 1.00 75.81 113 ALA A CA 1
ATOM 850 C C . ALA A 1 113 ? 7.950 -3.777 -1.538 1.00 75.81 113 ALA A C 1
ATOM 852 O O . ALA A 1 113 ? 7.053 -3.567 -0.726 1.00 75.81 113 ALA A O 1
ATOM 853 N N . ALA A 1 114 ? 7.706 -4.122 -2.804 1.00 75.44 114 ALA A N 1
ATOM 854 C CA . ALA A 1 114 ? 6.364 -4.248 -3.355 1.00 75.44 114 ALA A CA 1
ATOM 855 C C . ALA A 1 114 ? 5.573 -5.375 -2.671 1.00 75.44 114 ALA A C 1
ATOM 857 O O . ALA A 1 114 ? 4.419 -5.175 -2.290 1.00 75.44 114 ALA A O 1
ATOM 858 N N . LYS A 1 115 ? 6.197 -6.539 -2.439 1.00 79.00 115 LYS A N 1
ATOM 859 C CA . LYS A 1 115 ? 5.579 -7.651 -1.695 1.00 79.00 115 LYS A CA 1
ATOM 860 C C . LYS A 1 115 ? 5.251 -7.268 -0.255 1.00 79.00 115 LYS A C 1
ATOM 862 O O . LYS A 1 115 ? 4.135 -7.526 0.188 1.00 79.00 115 LYS A O 1
ATOM 867 N N . ALA A 1 116 ? 6.179 -6.614 0.445 1.00 79.88 116 ALA A N 1
ATOM 868 C CA . ALA A 1 116 ? 5.956 -6.137 1.808 1.00 79.88 116 ALA A CA 1
ATOM 869 C C . ALA A 1 116 ? 4.806 -5.123 1.871 1.00 79.88 116 ALA A C 1
ATOM 871 O O . ALA A 1 116 ? 3.951 -5.220 2.747 1.00 79.88 116 ALA A O 1
ATOM 872 N N . ALA A 1 117 ? 4.735 -4.205 0.905 1.00 79.12 117 ALA A N 1
ATOM 873 C CA . ALA A 1 117 ? 3.665 -3.222 0.806 1.00 79.12 117 ALA A CA 1
ATOM 874 C C . ALA A 1 117 ? 2.292 -3.883 0.578 1.00 79.12 117 ALA A C 1
ATOM 876 O O . ALA A 1 117 ? 1.325 -3.571 1.268 1.00 79.12 117 ALA A O 1
ATOM 877 N N . ILE A 1 118 ? 2.203 -4.850 -0.341 1.00 81.56 118 ILE A N 1
ATOM 878 C CA . ILE A 1 118 ? 0.969 -5.607 -0.609 1.00 81.56 118 ILE A CA 1
ATOM 879 C C . ILE A 1 118 ? 0.545 -6.420 0.619 1.00 81.56 118 ILE A C 1
ATOM 881 O O . ILE A 1 118 ? -0.631 -6.421 0.984 1.00 81.56 118 ILE A O 1
ATOM 885 N N . GLU A 1 119 ? 1.484 -7.100 1.278 1.00 83.25 119 GLU A N 1
ATOM 886 C CA . GLU A 1 119 ? 1.206 -7.858 2.499 1.00 83.25 119 GLU A CA 1
ATOM 887 C C . GLU A 1 119 ? 0.708 -6.941 3.624 1.00 83.25 119 GLU A C 1
ATOM 889 O O . GLU A 1 119 ? -0.283 -7.257 4.288 1.00 83.25 119 GLU A O 1
ATOM 894 N N . PHE A 1 120 ? 1.354 -5.786 3.797 1.00 83.62 120 PHE A N 1
ATOM 895 C CA . PHE A 1 120 ? 0.944 -4.761 4.745 1.00 83.62 120 PHE A CA 1
ATOM 896 C C . PHE A 1 120 ? -0.491 -4.290 4.472 1.00 83.62 120 PHE A C 1
ATOM 898 O O . PHE A 1 120 ? -1.308 -4.270 5.394 1.00 83.62 120 PHE A O 1
ATOM 905 N N . LEU A 1 121 ? -0.833 -3.983 3.216 1.00 81.94 121 LEU A N 1
ATOM 906 C CA . LEU A 1 121 ? -2.188 -3.571 2.838 1.00 81.94 121 LEU 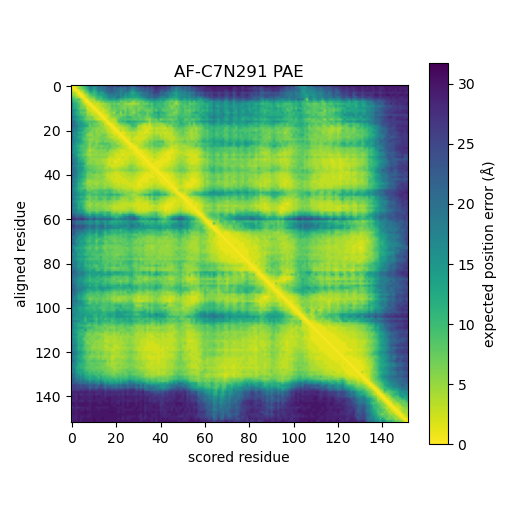A CA 1
ATOM 907 C C . LEU A 1 121 ? -3.215 -4.662 3.123 1.00 81.94 121 LEU A C 1
ATOM 909 O O . LEU A 1 121 ? -4.259 -4.383 3.703 1.00 81.94 121 LEU A O 1
ATOM 913 N N . GLY A 1 122 ? -2.910 -5.913 2.776 1.00 85.06 122 GLY A N 1
ATOM 914 C CA . GLY A 1 122 ? -3.803 -7.038 3.045 1.00 85.06 122 GLY A CA 1
ATOM 915 C C . GLY A 1 122 ? -4.136 -7.190 4.532 1.00 85.06 122 GLY A C 1
ATOM 916 O O . GLY A 1 122 ? -5.282 -7.488 4.866 1.00 85.06 122 GLY A O 1
ATOM 917 N N . LYS A 1 123 ? -3.157 -6.957 5.414 1.00 87.50 123 LYS A N 1
ATOM 918 C CA . LYS A 1 123 ? -3.320 -7.070 6.871 1.00 87.50 123 LYS A CA 1
ATOM 919 C C . LYS A 1 123 ? -4.009 -5.860 7.503 1.00 87.50 123 LYS A C 1
ATOM 921 O O . LYS A 1 123 ? -4.785 -6.044 8.433 1.00 87.50 123 LYS A O 1
ATOM 926 N N . ASN A 1 124 ? -3.738 -4.652 7.010 1.00 85.12 124 ASN A N 1
ATOM 927 C CA . ASN A 1 124 ? -4.127 -3.407 7.683 1.00 85.12 124 ASN A CA 1
ATOM 928 C C . ASN A 1 124 ? -5.267 -2.645 6.990 1.00 85.12 124 ASN A C 1
ATOM 930 O O . ASN A 1 124 ? -5.656 -1.578 7.456 1.00 85.12 124 ASN A O 1
ATOM 934 N N . TRP A 1 125 ? -5.832 -3.163 5.892 1.00 82.25 125 TRP A N 1
ATOM 935 C CA . TRP A 1 125 ? -6.817 -2.423 5.094 1.00 82.25 125 TRP A CA 1
ATOM 936 C C . TRP A 1 125 ? -8.034 -1.928 5.873 1.00 82.25 125 TRP A C 1
ATOM 938 O O . TRP A 1 125 ? -8.432 -0.779 5.706 1.00 82.25 125 TRP A O 1
ATOM 948 N N . ASP A 1 126 ? -8.630 -2.778 6.710 1.00 83.88 126 ASP A N 1
ATOM 949 C CA . ASP A 1 126 ? -9.841 -2.404 7.449 1.00 83.88 126 ASP A CA 1
ATOM 950 C C . ASP A 1 126 ? -9.563 -1.264 8.429 1.00 83.88 126 ASP A C 1
ATOM 952 O O . ASP A 1 126 ? -10.391 -0.375 8.605 1.00 83.88 126 ASP A O 1
ATOM 956 N N . GLU A 1 127 ? -8.368 -1.254 9.018 1.00 84.00 127 GLU A N 1
ATOM 957 C CA . GLU A 1 127 ? -7.928 -0.178 9.894 1.00 84.00 127 GLU A CA 1
ATOM 958 C C . GLU A 1 127 ? -7.677 1.117 9.107 1.00 84.00 127 GLU A C 1
ATOM 960 O O . GLU A 1 127 ? -8.166 2.176 9.493 1.00 84.00 127 GLU A O 1
ATOM 965 N N . ILE A 1 128 ? -6.994 1.029 7.960 1.00 81.06 128 ILE A N 1
ATOM 966 C CA . ILE A 1 128 ? -6.756 2.169 7.059 1.00 81.06 128 ILE A CA 1
ATOM 967 C C . ILE A 1 128 ? -8.088 2.789 6.611 1.00 81.06 128 ILE A C 1
ATOM 969 O O . ILE A 1 128 ? -8.268 4.001 6.695 1.00 81.06 128 ILE A O 1
ATOM 973 N N . ILE A 1 129 ? -9.054 1.976 6.176 1.00 78.00 129 ILE A N 1
ATOM 974 C CA . ILE A 1 129 ? -10.382 2.461 5.780 1.00 78.00 129 ILE A CA 1
ATOM 975 C C . ILE A 1 129 ? -11.171 3.002 6.972 1.00 78.00 129 ILE A C 1
ATOM 977 O O . ILE A 1 129 ? -11.877 4.001 6.824 1.00 78.00 129 ILE A O 1
ATOM 981 N N . GLY A 1 130 ? -11.042 2.395 8.152 1.00 78.38 130 GLY A N 1
ATOM 982 C CA . GLY A 1 130 ? -11.644 2.909 9.381 1.00 78.38 130 GLY A CA 1
ATOM 983 C C . GLY A 1 130 ? -11.185 4.333 9.691 1.00 78.38 130 GLY A C 1
ATOM 984 O O . GLY A 1 130 ? -12.008 5.200 9.965 1.00 78.38 130 GLY A O 1
ATOM 985 N N . LEU A 1 131 ? -9.887 4.604 9.554 1.00 78.31 131 LEU A N 1
ATOM 986 C CA . LEU A 1 131 ? -9.337 5.951 9.704 1.00 78.31 131 LEU A CA 1
ATOM 987 C C . LEU A 1 131 ? -9.815 6.893 8.579 1.00 78.31 131 LEU A C 1
ATOM 989 O O . LEU A 1 131 ? -10.097 8.059 8.835 1.00 78.31 131 LEU A O 1
ATOM 993 N N . ALA A 1 132 ? -9.916 6.402 7.340 1.00 73.56 132 ALA A N 1
ATOM 994 C CA . ALA A 1 132 ? -10.303 7.198 6.169 1.00 73.56 132 ALA A CA 1
ATOM 995 C C . ALA A 1 132 ? -11.787 7.613 6.165 1.00 73.56 132 ALA A C 1
ATOM 997 O O . ALA A 1 132 ? -12.162 8.605 5.541 1.00 73.56 132 ALA A O 1
ATOM 998 N N . THR A 1 133 ? -12.630 6.828 6.835 1.00 71.44 133 THR A N 1
ATOM 999 C CA . THR A 1 133 ? -14.081 7.038 6.954 1.00 71.44 133 THR A CA 1
ATOM 1000 C C . THR A 1 133 ? -14.488 7.614 8.307 1.00 71.44 133 THR A C 1
ATOM 1002 O O . THR A 1 133 ? -15.673 7.881 8.525 1.00 71.44 133 THR A O 1
ATOM 1005 N N . ALA A 1 134 ? -13.524 7.824 9.209 1.00 67.19 134 ALA A N 1
ATOM 1006 C CA . ALA A 1 134 ? -13.773 8.464 10.485 1.00 67.19 134 ALA A CA 1
ATOM 1007 C C . ALA A 1 134 ? -14.337 9.876 10.248 1.00 67.19 134 ALA A C 1
ATOM 1009 O O . ALA A 1 134 ? -13.846 10.591 9.364 1.00 67.19 134 ALA A O 1
ATOM 1010 N N . PRO A 1 135 ? -15.366 10.296 11.009 1.00 61.19 135 PRO A N 1
ATOM 1011 C CA . PRO A 1 135 ? -15.818 11.677 10.957 1.00 61.19 135 PRO A CA 1
ATOM 1012 C C . PRO A 1 135 ? -14.617 12.580 11.240 1.00 61.19 135 PRO A C 1
ATOM 1014 O O . PRO A 1 135 ? -13.807 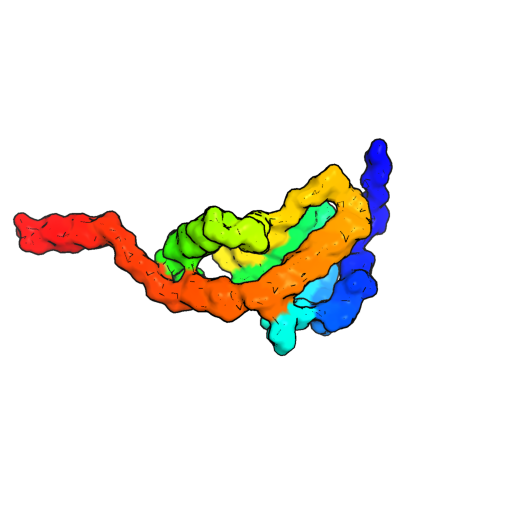12.264 12.116 1.00 61.19 135 PRO A O 1
ATOM 1017 N N . ALA A 1 136 ? -14.493 13.677 10.486 1.00 59.19 136 ALA A N 1
ATOM 1018 C CA . ALA A 1 136 ? -13.508 14.700 10.805 1.00 59.19 136 ALA A CA 1
ATOM 1019 C C . ALA A 1 136 ? -13.688 15.039 12.287 1.00 59.19 136 ALA A C 1
ATOM 1021 O O . ALA A 1 136 ? -14.804 15.350 12.715 1.00 59.19 136 ALA A O 1
ATOM 1022 N N . ALA A 1 137 ? -12.624 14.892 13.078 1.00 56.75 137 ALA A N 1
ATOM 1023 C CA . ALA A 1 137 ? -12.648 15.453 14.418 1.00 56.75 137 ALA A CA 1
ATOM 1024 C C . ALA A 1 137 ? -12.977 16.937 14.235 1.00 56.75 137 ALA A C 1
ATOM 1026 O O . ALA A 1 137 ? -12.366 17.567 13.370 1.00 56.75 137 ALA A O 1
ATOM 1027 N N . SER A 1 138 ? -13.971 17.457 14.960 1.00 52.03 138 SER A N 1
ATOM 1028 C CA . SER A 1 138 ? -14.234 18.894 14.993 1.00 52.03 138 SER A CA 1
ATOM 1029 C C . SER A 1 138 ? -12.897 19.572 15.263 1.00 52.03 138 SER A C 1
ATOM 1031 O O . SER A 1 138 ? -12.264 19.291 16.285 1.00 52.03 138 SER A O 1
ATOM 1033 N N . ASP A 1 139 ? -12.406 20.350 14.297 1.00 49.06 139 ASP A N 1
ATOM 1034 C CA . ASP A 1 139 ? -11.162 21.080 14.484 1.00 49.06 139 ASP A CA 1
ATOM 1035 C C . ASP A 1 139 ? -11.439 22.040 15.654 1.00 49.06 139 ASP A C 1
ATOM 1037 O O . ASP A 1 139 ? -12.399 22.810 15.581 1.00 49.06 139 ASP A O 1
ATOM 1041 N N . PRO A 1 140 ? -10.679 22.000 16.762 1.00 49.91 140 PRO A N 1
ATOM 1042 C CA . PRO A 1 140 ? -10.935 22.887 17.898 1.00 49.91 140 PRO A CA 1
ATOM 1043 C C . PRO A 1 140 ? -10.793 24.375 17.522 1.00 49.91 140 PRO A C 1
ATOM 1045 O O . PRO A 1 140 ? -11.251 25.238 18.264 1.00 49.91 140 PRO A O 1
ATOM 1048 N N . GLU A 1 141 ? -10.202 24.676 16.359 1.00 50.09 141 GLU A N 1
ATOM 1049 C CA . GLU A 1 141 ? -10.153 26.019 15.772 1.00 50.09 141 GLU A CA 1
ATOM 1050 C C . GLU A 1 141 ? -11.514 26.493 15.214 1.00 50.09 141 GLU A C 1
ATOM 1052 O O . GLU A 1 141 ? -11.754 27.699 15.184 1.00 50.09 141 GLU A O 1
ATOM 1057 N N . ASP A 1 142 ? -12.436 25.592 14.844 1.00 44.94 142 ASP A N 1
ATOM 1058 C CA . ASP A 1 142 ? -13.801 25.962 14.422 1.00 44.94 142 ASP A CA 1
ATOM 1059 C C . ASP A 1 142 ? -14.733 26.215 15.625 1.00 44.94 142 ASP A C 1
ATOM 1061 O O . ASP A 1 142 ? -15.651 27.040 15.546 1.00 44.94 142 ASP A O 1
ATOM 1065 N N . ASP A 1 143 ? -14.471 25.577 16.772 1.00 44.09 143 ASP A N 1
ATOM 1066 C CA . ASP A 1 143 ? -15.255 25.771 18.000 1.00 44.09 143 ASP A CA 1
ATOM 1067 C C . ASP A 1 143 ? -14.959 27.123 18.685 1.00 44.09 143 ASP A C 1
ATOM 1069 O O . ASP A 1 143 ? -15.859 27.710 19.294 1.00 44.09 143 ASP A O 1
ATOM 1073 N N . GLU A 1 144 ? -13.748 27.685 18.544 1.00 42.22 144 GLU A N 1
ATOM 1074 C CA . GLU A 1 144 ? -13.448 29.037 19.052 1.00 42.22 144 GLU A CA 1
ATOM 1075 C C . GLU A 1 144 ? -14.159 30.140 18.248 1.00 42.22 144 GLU A C 1
ATOM 1077 O O . GLU A 1 144 ? -14.628 31.125 18.829 1.00 42.22 144 GLU A O 1
ATOM 1082 N N . VAL A 1 145 ? -14.317 29.969 16.930 1.00 45.53 145 VAL A N 1
ATOM 1083 C CA . VAL A 1 145 ? -15.058 30.923 16.085 1.00 45.53 145 VAL A CA 1
ATOM 1084 C C . VAL A 1 145 ? -16.563 30.836 16.358 1.00 45.53 145 VAL A C 1
ATOM 1086 O O . VAL A 1 145 ? -17.239 31.867 16.430 1.00 45.53 145 VAL A O 1
ATOM 1089 N N . ALA A 1 146 ? -17.090 29.628 16.587 1.00 45.69 146 ALA A N 1
ATOM 1090 C CA . ALA A 1 146 ? -18.489 29.432 16.954 1.00 45.69 146 ALA A CA 1
ATOM 1091 C C . ALA A 1 146 ? -18.819 30.067 18.318 1.00 45.69 146 ALA A C 1
ATOM 1093 O O . ALA A 1 146 ? -19.797 30.811 18.415 1.00 45.69 146 ALA A O 1
ATOM 1094 N N . LEU A 1 147 ? -17.973 29.878 19.339 1.00 43.41 147 LEU A N 1
ATOM 1095 C CA . LEU A 1 147 ? -18.164 30.467 20.673 1.00 43.41 147 LEU A CA 1
ATOM 1096 C C . LEU A 1 147 ? -18.090 32.002 20.672 1.00 43.41 147 LEU A C 1
ATOM 1098 O O . LEU A 1 147 ? -18.897 32.645 21.349 1.00 43.41 147 LEU A O 1
ATOM 1102 N N . LEU A 1 148 ? -17.193 32.598 19.879 1.00 39.78 148 LEU A N 1
ATOM 1103 C CA . LEU A 1 148 ? -17.073 34.057 19.753 1.00 39.78 148 LEU A CA 1
ATOM 1104 C C . LEU A 1 148 ? -18.233 34.698 18.973 1.00 39.78 148 LEU A C 1
ATOM 1106 O O . LEU A 1 148 ? -18.571 35.848 19.241 1.00 39.78 148 LEU A O 1
ATOM 1110 N N . SER A 1 149 ? -18.887 33.966 18.064 1.00 41.00 149 SER A N 1
ATOM 1111 C CA . SER A 1 149 ? -20.055 34.464 17.314 1.00 41.00 149 SER A CA 1
ATOM 1112 C C . SER A 1 149 ? -21.362 34.495 18.123 1.00 41.00 149 SER A C 1
ATOM 1114 O O . SER A 1 149 ? -22.297 35.196 17.753 1.00 41.00 149 SER A O 1
ATOM 1116 N N . THR A 1 150 ? -21.423 33.776 19.247 1.00 47.16 150 THR A N 1
ATOM 1117 C CA . THR A 1 150 ? -22.541 33.814 20.213 1.00 47.16 150 THR A CA 1
ATOM 1118 C C . THR A 1 150 ? -22.380 34.870 21.311 1.00 47.16 150 THR A C 1
ATOM 1120 O O . THR A 1 150 ? -23.277 35.025 22.140 1.00 47.16 150 THR A O 1
ATOM 1123 N N . LEU A 1 151 ? -21.245 35.576 21.344 1.00 45.16 151 LEU A N 1
ATOM 1124 C CA . LEU A 1 151 ? -20.914 36.585 22.358 1.00 45.16 151 LEU A CA 1
ATOM 1125 C C . LEU A 1 151 ? -20.959 38.038 21.839 1.00 45.16 151 LEU A C 1
ATOM 1127 O O . LEU A 1 151 ? -20.619 38.945 22.601 1.00 45.16 151 LEU A O 1
ATOM 1131 N N . PHE A 1 152 ? -21.423 38.271 20.603 1.00 44.59 152 PHE A N 1
ATOM 1132 C CA . PHE A 1 152 ? -21.667 39.607 20.036 1.00 44.59 152 PHE A CA 1
ATOM 1133 C C . PHE A 1 152 ? -23.042 39.723 19.377 1.00 44.59 152 PHE A C 1
ATOM 1135 O O . PHE A 1 152 ? -23.420 38.799 18.625 1.00 44.59 152 PHE A O 1
#

Solvent-accessible surface area (backbone atoms only — not comparable to full-atom values): 8735 Å² total; per-residue (Å²): 134,84,69,75,84,83,70,40,46,71,62,54,48,76,76,40,51,94,31,51,77,44,76,45,74,75,48,64,44,28,28,39,33,32,36,49,34,74,93,42,79,43,49,32,35,44,35,63,51,104,64,42,32,45,34,36,53,60,72,99,65,64,46,80,75,26,48,61,50,26,48,49,51,53,54,55,43,28,74,78,37,68,89,47,57,46,62,51,61,44,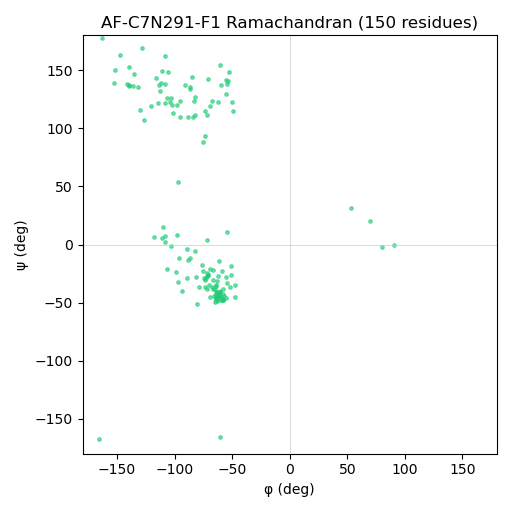86,87,80,63,34,39,34,40,42,54,90,67,98,54,92,41,72,71,50,50,53,51,46,54,50,51,51,43,53,49,46,32,75,42,42,71,59,55,49,52,45,46,67,41,76,48,67,79,56,70,75,58,53,55,55,54,56,55,61,76,74,110

Organism: Slackia heliotrinireducens (strain ATCC 29202 / DSM 20476 / NCTC 11029 / RHS 1) (NCBI:txid471855)

pLDDT: mean 70.41, std 13.11, range [30.62, 87.5]

Foldseek 3Di:
DDQPLPQAPVLLCVLLVVFFPDKDGPDRFKIWGWTAALNDIWTWMWGLPPWTKIKTDPPPQQPLLLLVQLQVLLVVCCVVDVLSPQWGADSVPRIIIRTDDFPDSDPVSSSVSVVSVRHSCSVCVVVSVCSSPDPRDPPVVVVVVVVVVVVD

Nearest PDB structures (foldseek):
  7w1a-assembly2_A  TM=4.018E-01  e=1.546E+00  Acinetobacter baumannii
  5uxb-assembly1_A  TM=4.516E-01  e=5.785E+00  Brachybacterium faecium DSM 4810
  1qpd-assembly1_A  TM=3.704E-01  e=7.808E+00  Homo sapiens
  7uy3-assembly1_A  TM=4.155E-01  e=9.924E+00  Homo sapiens

Secondary structure (DSSP, 8-state):
----TT--HHHHHHHHTTTEEEEEE-SSSEEEEEEEETTEEEEEEEE-SSS-EEEE---TT--GGGHHHHHHHHHHHHHH-GGGTTEEE-TTT--EEEE---SS--HHHHHHHHHHHHHHHHHHHHHHHHHHHSPPP--HHHHHHHHHHT--

Radius of gyration: 18.43 Å; Cα contacts (8 Å, |Δi|>4): 211; chains: 1; bounding box: 50×54×41 Å